Protein AF-A0A561TE13-F1 (afdb_monomer_lite)

Structure (mmCIF, N/CA/C/O backbone):
data_AF-A0A561TE13-F1
#
_entry.id   AF-A0A561TE13-F1
#
loop_
_atom_site.group_PDB
_atom_site.id
_atom_site.type_symbol
_atom_site.label_atom_id
_atom_site.label_alt_id
_atom_site.label_comp_id
_atom_site.label_asym_id
_atom_site.label_entity_id
_atom_site.label_seq_id
_atom_site.pdbx_PDB_ins_code
_atom_site.Cartn_x
_atom_site.Cartn_y
_atom_site.Cartn_z
_atom_site.occupancy
_atom_site.B_iso_or_equiv
_atom_site.auth_seq_id
_atom_site.auth_comp_id
_atom_site.auth_asym_id
_atom_site.auth_atom_id
_atom_site.pdbx_PDB_model_num
ATOM 1 N N . MET A 1 1 ? 55.210 -25.701 -39.674 1.00 37.41 1 MET A N 1
ATOM 2 C CA . MET A 1 1 ? 53.752 -25.755 -39.419 1.00 37.41 1 MET A CA 1
ATOM 3 C C . MET A 1 1 ? 53.505 -25.494 -37.939 1.00 37.41 1 MET A C 1
ATOM 5 O O . MET A 1 1 ? 53.757 -26.375 -37.131 1.00 37.41 1 MET A O 1
ATOM 9 N N . ARG A 1 2 ? 53.104 -24.274 -37.562 1.00 35.94 2 ARG A N 1
ATOM 10 C CA . ARG A 1 2 ? 52.819 -23.910 -36.166 1.00 35.94 2 ARG A CA 1
ATOM 11 C C . ARG A 1 2 ? 51.309 -24.046 -35.952 1.00 35.94 2 ARG A C 1
ATOM 13 O O . ARG A 1 2 ? 50.551 -23.214 -36.434 1.00 35.94 2 ARG A O 1
ATOM 20 N N . ARG A 1 3 ? 50.870 -25.126 -35.299 1.00 44.75 3 ARG A N 1
ATOM 21 C CA . ARG A 1 3 ? 49.560 -25.155 -34.634 1.00 44.75 3 ARG A CA 1
ATOM 22 C C . ARG A 1 3 ? 49.729 -24.524 -33.257 1.00 44.75 3 ARG A C 1
ATOM 24 O O . ARG A 1 3 ? 50.736 -24.795 -32.610 1.00 44.75 3 ARG A O 1
ATOM 31 N N . LEU A 1 4 ? 48.730 -23.727 -32.875 1.00 47.34 4 LEU A N 1
ATOM 32 C CA . LEU A 1 4 ? 48.175 -23.461 -31.538 1.00 47.34 4 LEU A CA 1
ATOM 33 C C . LEU A 1 4 ? 47.745 -21.986 -31.464 1.00 47.34 4 LEU A C 1
ATOM 35 O O . LEU A 1 4 ? 48.510 -21.119 -31.061 1.00 47.34 4 LEU A O 1
ATOM 39 N N . SER A 1 5 ? 46.491 -21.727 -31.833 1.00 40.22 5 SER A N 1
ATOM 40 C CA . SER A 1 5 ? 45.737 -20.566 -31.351 1.00 40.22 5 SER A CA 1
ATOM 41 C C . SER A 1 5 ? 44.453 -21.106 -30.736 1.00 40.22 5 SER A C 1
ATOM 43 O O . SER A 1 5 ? 43.395 -21.128 -31.354 1.00 40.22 5 SER A O 1
ATOM 45 N N . SER A 1 6 ? 44.609 -21.654 -29.531 1.00 55.12 6 SER A N 1
ATOM 46 C CA . SER A 1 6 ? 43.518 -21.817 -28.579 1.00 55.12 6 SER A CA 1
ATOM 47 C C . SER A 1 6 ? 43.424 -20.508 -27.813 1.00 55.12 6 SER A C 1
ATOM 49 O O . SER A 1 6 ? 44.404 -20.086 -27.204 1.00 55.12 6 SER A O 1
ATOM 51 N N . GLY A 1 7 ? 42.272 -19.860 -27.885 1.00 42.66 7 GLY A N 1
ATOM 52 C CA . GLY A 1 7 ? 42.035 -18.589 -27.220 1.00 42.66 7 GLY A CA 1
ATOM 53 C C . GLY A 1 7 ? 40.755 -17.948 -27.719 1.00 42.66 7 GLY A C 1
ATOM 54 O O . GLY A 1 7 ? 40.776 -16.807 -28.161 1.00 42.66 7 GLY A O 1
ATOM 55 N N . ALA A 1 8 ? 39.648 -18.695 -27.699 1.00 44.44 8 ALA A N 1
ATOM 56 C CA . ALA A 1 8 ? 38.343 -18.057 -27.668 1.00 44.44 8 ALA A CA 1
ATOM 57 C C . ALA A 1 8 ? 38.234 -17.388 -26.294 1.00 44.44 8 ALA A C 1
ATOM 59 O O . ALA A 1 8 ? 37.865 -18.023 -25.307 1.00 44.44 8 ALA A O 1
ATOM 60 N N . THR A 1 9 ? 38.664 -16.131 -26.215 1.00 44.25 9 THR A N 1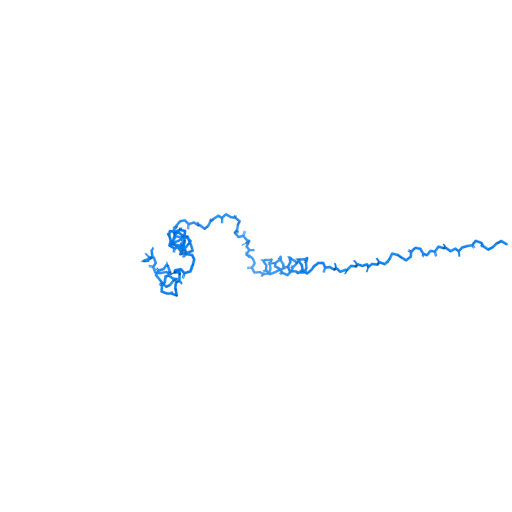
ATOM 61 C CA . THR A 1 9 ? 38.344 -15.262 -25.090 1.00 44.25 9 THR A CA 1
ATOM 62 C C . THR A 1 9 ? 36.829 -15.127 -25.100 1.00 44.25 9 THR A C 1
ATOM 64 O O . THR A 1 9 ? 36.277 -14.436 -25.953 1.00 44.25 9 THR A O 1
ATOM 67 N N . LEU A 1 10 ? 36.143 -15.848 -24.208 1.00 46.25 10 LEU A N 1
ATOM 68 C CA . LEU A 1 10 ? 34.785 -15.476 -23.842 1.00 46.25 10 LEU A CA 1
ATOM 69 C C . LEU A 1 10 ? 34.905 -14.067 -23.267 1.00 46.25 10 LEU A C 1
ATOM 71 O O . LEU A 1 10 ? 35.375 -13.888 -22.143 1.00 46.25 10 LEU A O 1
ATOM 75 N N . GLU A 1 11 ? 34.539 -13.064 -24.057 1.00 46.91 11 GLU A N 1
ATOM 76 C CA . GLU A 1 11 ? 34.210 -11.763 -23.508 1.00 46.91 11 GLU A CA 1
ATOM 77 C C . GLU A 1 11 ? 33.030 -11.997 -22.569 1.00 46.91 11 GLU A C 1
ATOM 79 O O . GLU A 1 11 ? 31.889 -12.182 -22.995 1.00 46.91 11 GLU A O 1
ATOM 84 N N . TYR A 1 12 ? 33.323 -12.086 -21.272 1.00 50.44 12 TYR A N 1
ATOM 85 C CA . TYR A 1 12 ? 32.315 -12.028 -20.232 1.00 50.44 12 TYR A CA 1
ATOM 86 C C . TYR A 1 12 ? 31.740 -10.611 -20.259 1.00 50.44 12 TYR A C 1
ATOM 88 O O . TYR A 1 12 ? 32.130 -9.741 -19.484 1.00 50.44 12 TYR A O 1
ATOM 96 N N . SER A 1 13 ? 30.816 -10.369 -21.186 1.00 52.88 13 SER A N 1
ATOM 97 C CA . SER A 1 13 ? 29.927 -9.212 -21.162 1.00 52.88 13 SER A CA 1
ATOM 98 C C . SER A 1 13 ? 28.838 -9.481 -20.125 1.00 52.88 13 SER A C 1
ATOM 100 O O . SER A 1 13 ? 27.654 -9.609 -20.420 1.00 52.88 13 SER A O 1
ATOM 102 N N . GLY A 1 14 ? 29.267 -9.670 -18.878 1.00 51.38 14 GLY A N 1
ATOM 103 C CA . GLY A 1 14 ? 28.393 -9.766 -17.725 1.00 51.38 14 GLY A CA 1
ATOM 104 C C . GLY A 1 14 ? 28.060 -8.370 -17.238 1.00 51.38 14 GLY A C 1
ATOM 105 O O . GLY A 1 14 ? 28.396 -8.016 -16.111 1.00 51.38 14 GLY A O 1
ATOM 106 N N . ALA A 1 15 ? 27.398 -7.573 -18.079 1.00 51.03 15 ALA A N 1
ATOM 107 C CA . ALA A 1 15 ? 26.501 -6.569 -17.541 1.00 51.03 15 ALA A CA 1
ATOM 108 C C . ALA A 1 15 ? 25.421 -7.361 -16.796 1.00 51.03 15 ALA A C 1
ATOM 110 O O . ALA A 1 15 ? 24.467 -7.846 -17.400 1.00 51.03 15 ALA A O 1
ATOM 111 N N . MET A 1 16 ? 25.621 -7.599 -15.496 1.00 50.75 16 MET A N 1
ATOM 112 C CA . MET A 1 16 ? 24.523 -8.040 -14.651 1.00 50.75 16 MET A CA 1
ATOM 113 C C . MET A 1 16 ? 23.432 -6.998 -14.843 1.00 50.75 16 MET A C 1
ATOM 115 O O . MET A 1 16 ? 23.665 -5.826 -14.543 1.00 50.75 16 MET A O 1
ATOM 119 N N . SER A 1 17 ? 22.295 -7.399 -15.423 1.00 55.78 17 SER A N 1
ATOM 120 C CA . SER A 1 17 ? 21.141 -6.505 -15.494 1.00 55.78 17 SER A CA 1
ATOM 121 C C . SER A 1 17 ? 20.935 -5.935 -14.096 1.00 55.78 17 SER A C 1
ATOM 123 O O . SER A 1 17 ? 21.022 -6.677 -13.112 1.00 55.78 17 SER A O 1
ATOM 125 N N . ASN A 1 18 ? 20.712 -4.629 -13.994 1.00 58.47 18 ASN A N 1
ATOM 126 C CA . ASN A 1 18 ? 20.500 -3.980 -12.705 1.00 58.47 18 ASN A CA 1
ATOM 127 C C . ASN A 1 18 ? 19.320 -4.629 -11.948 1.00 58.47 18 ASN A C 1
ATOM 129 O O . ASN A 1 18 ? 19.344 -4.710 -10.721 1.00 58.47 18 ASN A O 1
ATOM 133 N N . ASP A 1 19 ? 18.371 -5.205 -12.694 1.00 62.81 19 ASP A N 1
ATOM 134 C CA . ASP A 1 19 ? 17.258 -6.019 -12.191 1.00 62.81 19 ASP A CA 1
ATOM 135 C C . ASP A 1 19 ? 17.752 -7.217 -11.359 1.00 62.81 19 ASP A C 1
ATOM 137 O O . ASP A 1 19 ? 17.221 -7.522 -10.295 1.00 62.81 19 ASP A O 1
ATOM 141 N N . HIS A 1 20 ? 18.844 -7.862 -11.780 1.00 71.56 20 HIS A N 1
ATOM 142 C CA . HIS A 1 20 ? 19.407 -9.016 -11.081 1.00 71.56 20 HIS A CA 1
ATOM 143 C C . HIS A 1 20 ? 20.032 -8.631 -9.734 1.00 71.56 20 HIS A C 1
ATOM 145 O O . HIS A 1 20 ? 19.910 -9.368 -8.754 1.00 71.56 20 HIS A O 1
ATOM 151 N N . ALA A 1 21 ? 20.688 -7.469 -9.670 1.00 79.81 21 ALA A N 1
ATOM 152 C CA . ALA A 1 21 ? 21.266 -6.960 -8.430 1.00 79.81 21 ALA A CA 1
ATOM 153 C C . ALA A 1 21 ? 20.174 -6.560 -7.421 1.00 79.81 21 ALA A C 1
ATOM 155 O O . ALA A 1 21 ? 20.295 -6.866 -6.232 1.00 79.81 21 ALA A O 1
ATOM 156 N N . GLN A 1 22 ? 19.089 -5.941 -7.895 1.00 84.06 22 GLN A N 1
ATOM 157 C CA . GLN A 1 22 ? 17.935 -5.575 -7.069 1.00 84.06 22 GLN A CA 1
ATOM 158 C C . GLN A 1 22 ? 17.212 -6.810 -6.520 1.00 84.06 22 GLN A C 1
ATOM 160 O O . GLN A 1 22 ? 16.943 -6.870 -5.321 1.00 84.06 22 GLN A O 1
ATOM 165 N N . ASP A 1 23 ? 17.005 -7.837 -7.346 1.00 86.12 23 ASP A N 1
ATOM 166 C CA . ASP A 1 23 ? 16.400 -9.100 -6.915 1.00 86.12 23 ASP A CA 1
ATOM 167 C C . ASP A 1 23 ? 17.230 -9.815 -5.846 1.00 86.12 23 ASP A C 1
ATOM 169 O O . ASP A 1 23 ? 16.683 -10.428 -4.927 1.00 86.12 23 ASP A O 1
ATOM 173 N N . ILE A 1 24 ? 18.563 -9.803 -5.964 1.00 91.25 24 ILE A N 1
ATOM 174 C CA . ILE A 1 24 ? 19.450 -10.366 -4.932 1.00 91.25 24 ILE A CA 1
ATOM 175 C C . ILE A 1 24 ? 19.314 -9.566 -3.634 1.00 91.25 24 ILE A C 1
ATOM 177 O O . ILE A 1 24 ? 19.150 -10.161 -2.568 1.00 91.25 24 ILE A O 1
ATOM 181 N N . GLY A 1 25 ? 19.350 -8.235 -3.724 1.00 91.94 25 GLY A N 1
ATOM 182 C CA . GLY A 1 25 ? 19.219 -7.353 -2.566 1.00 91.94 25 GLY A CA 1
ATOM 183 C C . GLY A 1 25 ? 17.892 -7.541 -1.831 1.00 91.94 25 GLY A C 1
ATOM 184 O O . GLY A 1 25 ? 17.885 -7.702 -0.611 1.00 91.94 25 GLY A O 1
ATOM 185 N N . LEU A 1 26 ? 16.779 -7.599 -2.566 1.00 91.31 26 LEU A N 1
ATOM 186 C CA . LEU A 1 26 ? 15.453 -7.819 -1.993 1.00 91.31 26 LEU A CA 1
ATOM 187 C C . LEU A 1 26 ? 15.344 -9.198 -1.333 1.00 91.31 26 LEU A C 1
ATOM 189 O O . LEU A 1 26 ? 14.892 -9.294 -0.194 1.00 91.31 26 LEU A O 1
ATOM 193 N N . ARG A 1 27 ? 15.823 -10.262 -1.993 1.00 91.50 27 ARG A N 1
ATOM 194 C CA . ARG A 1 27 ? 15.844 -11.615 -1.407 1.00 91.50 27 ARG A CA 1
ATOM 195 C C . ARG A 1 27 ? 16.655 -11.673 -0.117 1.00 91.50 27 ARG A C 1
ATOM 197 O O . ARG A 1 27 ? 16.199 -12.278 0.850 1.00 91.50 27 ARG A O 1
ATOM 204 N N . PHE A 1 28 ? 17.823 -11.034 -0.083 1.00 93.69 28 PHE A N 1
ATOM 205 C CA . PHE A 1 28 ? 18.627 -10.938 1.135 1.00 93.69 28 PHE A CA 1
ATOM 206 C C . PHE A 1 28 ? 17.876 -10.199 2.250 1.00 93.69 28 PHE A C 1
ATOM 208 O O . PHE A 1 28 ? 17.836 -10.683 3.379 1.00 93.69 28 PHE A O 1
ATOM 215 N N . ALA A 1 29 ? 17.247 -9.061 1.943 1.00 94.50 29 ALA A N 1
ATOM 216 C CA . ALA A 1 29 ? 16.493 -8.287 2.927 1.00 94.50 29 ALA A CA 1
ATOM 217 C C . ALA A 1 29 ? 15.322 -9.088 3.519 1.00 94.50 29 ALA A C 1
ATOM 219 O O . ALA A 1 29 ? 15.152 -9.107 4.737 1.00 94.50 29 ALA A O 1
ATOM 220 N N . LEU A 1 30 ? 14.563 -9.803 2.684 1.00 95.5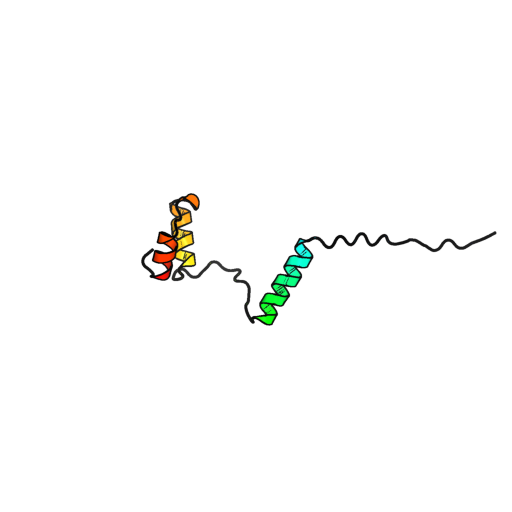6 30 LEU A N 1
ATOM 221 C CA . LEU A 1 30 ? 13.471 -10.677 3.125 1.00 95.56 30 LEU A CA 1
ATOM 222 C C . LEU A 1 30 ? 13.980 -11.796 4.048 1.00 95.56 30 LEU A C 1
ATOM 224 O O . LEU A 1 30 ? 13.442 -11.988 5.134 1.00 95.56 30 LEU A O 1
ATOM 228 N N . GLN A 1 31 ? 15.083 -12.460 3.683 1.00 93.94 31 GLN A N 1
ATOM 229 C CA . GLN A 1 31 ? 15.712 -13.492 4.521 1.00 93.94 31 GLN A CA 1
ATOM 230 C C . GLN A 1 31 ? 16.212 -12.945 5.864 1.00 93.94 31 GLN A C 1
ATOM 232 O O . GLN A 1 31 ? 15.992 -13.565 6.900 1.00 93.94 31 GLN A O 1
ATOM 237 N N . ALA A 1 32 ? 16.881 -11.790 5.859 1.00 96.44 32 ALA A N 1
ATOM 238 C CA . ALA A 1 32 ? 17.441 -11.182 7.065 1.00 96.44 32 ALA A CA 1
ATOM 239 C C . ALA A 1 32 ? 16.361 -10.684 8.039 1.00 96.44 32 ALA A C 1
ATOM 241 O O . ALA A 1 32 ? 16.579 -10.668 9.248 1.00 96.44 32 ALA A O 1
ATOM 242 N N . THR A 1 33 ? 15.209 -10.266 7.513 1.00 96.00 33 THR A N 1
ATOM 243 C CA . THR A 1 33 ? 14.092 -9.726 8.301 1.00 96.00 33 THR A CA 1
ATOM 244 C C . THR A 1 33 ? 13.032 -10.769 8.653 1.00 96.00 33 THR A C 1
ATOM 246 O O . THR A 1 33 ? 12.222 -10.520 9.542 1.00 96.00 33 THR A O 1
ATOM 249 N N . GLY A 1 34 ? 13.044 -11.934 7.996 1.00 94.75 34 GLY A N 1
ATOM 250 C CA . GLY A 1 34 ? 12.036 -12.980 8.177 1.00 94.75 34 GLY A CA 1
ATOM 251 C C . GLY A 1 34 ? 10.674 -12.636 7.567 1.00 94.75 34 GLY A C 1
ATOM 252 O O . GLY A 1 34 ? 9.670 -13.208 7.982 1.00 94.75 34 GLY A O 1
ATOM 253 N N . PHE A 1 35 ? 10.631 -11.697 6.618 1.00 94.50 35 PHE A N 1
ATOM 254 C CA . PHE A 1 35 ? 9.415 -11.328 5.895 1.00 94.50 35 PHE A CA 1
ATOM 255 C C . PHE A 1 35 ? 9.312 -12.048 4.551 1.00 94.50 35 PHE A C 1
ATOM 257 O O . PHE A 1 35 ? 10.305 -12.473 3.961 1.00 94.50 35 PHE A O 1
ATOM 264 N N . GLU A 1 36 ? 8.088 -12.109 4.038 1.00 91.06 36 GLU A N 1
ATOM 265 C CA . GLU A 1 36 ? 7.767 -12.608 2.705 1.00 91.06 36 GLU A CA 1
ATOM 266 C C . GLU A 1 36 ? 7.080 -11.508 1.891 1.00 91.06 36 GLU A C 1
ATOM 268 O O . GLU A 1 36 ? 6.468 -10.591 2.444 1.00 91.06 36 GLU A O 1
ATOM 273 N N . LEU A 1 37 ? 7.185 -11.591 0.564 1.00 89.56 37 LEU A N 1
ATOM 274 C CA . LEU A 1 37 ? 6.428 -10.709 -0.320 1.00 89.56 37 LEU A CA 1
ATOM 275 C C . LEU A 1 37 ? 4.976 -11.174 -0.370 1.00 89.56 37 LEU A C 1
ATOM 277 O O . LEU A 1 37 ? 4.696 -12.316 -0.737 1.00 89.56 37 LEU A O 1
ATOM 281 N N . ALA A 1 38 ? 4.055 -10.262 -0.071 1.00 87.31 38 ALA A N 1
ATOM 282 C CA . ALA A 1 38 ? 2.652 -10.476 -0.378 1.00 87.31 38 ALA A CA 1
ATOM 283 C C . ALA A 1 38 ? 2.475 -10.511 -1.904 1.00 87.31 38 ALA A C 1
ATOM 285 O O . ALA A 1 38 ? 2.854 -9.572 -2.604 1.00 87.31 38 ALA A O 1
ATOM 286 N N . THR A 1 39 ? 1.930 -11.616 -2.410 1.00 87.88 39 THR A N 1
ATOM 287 C CA . THR A 1 39 ? 1.585 -11.796 -3.833 1.00 87.88 39 THR A CA 1
ATOM 288 C C . THR A 1 39 ? 0.080 -11.753 -4.073 1.00 87.88 39 THR A C 1
ATOM 290 O O . THR A 1 39 ? -0.357 -11.533 -5.199 1.00 87.88 39 THR A O 1
ATOM 293 N N . GLU A 1 40 ? -0.700 -11.905 -3.006 1.00 92.94 40 GLU A N 1
ATOM 294 C CA . GLU A 1 40 ? -2.150 -11.777 -3.020 1.00 92.94 40 GLU A CA 1
ATOM 295 C C . GLU A 1 40 ? -2.578 -10.327 -2.755 1.00 92.94 40 GLU A C 1
ATOM 297 O O . GLU A 1 40 ? -1.841 -9.568 -2.109 1.00 92.94 40 GLU A O 1
ATOM 302 N N . PRO A 1 41 ? -3.781 -9.932 -3.207 1.00 90.88 41 PRO A N 1
ATOM 303 C CA . PRO A 1 41 ? -4.373 -8.659 -2.827 1.00 90.88 41 PRO A CA 1
ATOM 304 C C . PRO A 1 41 ? -4.448 -8.490 -1.300 1.00 90.88 41 PRO A C 1
ATOM 306 O O . PRO A 1 41 ? -4.609 -9.475 -0.571 1.00 90.88 41 PRO A O 1
ATOM 309 N N . PRO A 1 42 ? -4.369 -7.248 -0.791 1.00 92.94 42 PRO A N 1
ATOM 310 C CA . PRO A 1 42 ? -4.508 -6.998 0.636 1.00 92.94 42 PRO A CA 1
ATOM 311 C C . PRO A 1 42 ? -5.890 -7.437 1.135 1.00 92.94 42 PRO A C 1
ATOM 313 O O . PRO A 1 42 ? -6.895 -7.276 0.441 1.00 92.94 42 PRO A O 1
ATOM 316 N N . ALA A 1 43 ? -5.947 -7.969 2.359 1.00 92.88 43 ALA A N 1
ATOM 317 C CA . ALA A 1 43 ? -7.212 -8.345 2.983 1.00 92.88 43 ALA A CA 1
ATOM 318 C C . ALA A 1 43 ? -8.138 -7.125 3.117 1.00 92.88 43 ALA A C 1
ATOM 320 O O . ALA A 1 43 ? -7.673 -6.010 3.371 1.00 92.88 43 ALA A O 1
ATOM 321 N N . SER A 1 44 ? -9.443 -7.338 2.931 1.00 91.62 44 SER A N 1
ATOM 322 C CA . SER A 1 44 ? -10.435 -6.267 2.761 1.00 91.62 44 SER A CA 1
ATOM 323 C C . SER A 1 44 ? -10.567 -5.326 3.955 1.00 91.62 44 SER A C 1
ATOM 325 O O . SER A 1 44 ? -11.035 -4.213 3.784 1.00 91.62 44 SER A O 1
ATOM 327 N N . ASP A 1 45 ? -10.181 -5.769 5.148 1.00 91.88 45 ASP A N 1
ATOM 328 C CA . ASP A 1 45 ? -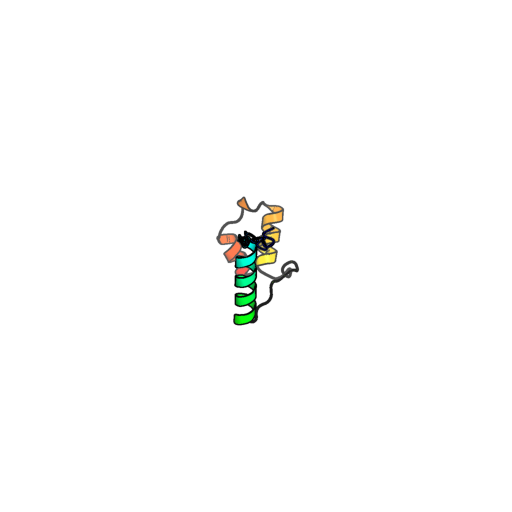10.226 -5.013 6.402 1.00 91.88 45 ASP A CA 1
ATOM 329 C C . ASP A 1 45 ? -8.915 -4.273 6.712 1.00 91.88 45 ASP A C 1
ATOM 331 O O . ASP A 1 45 ? -8.750 -3.686 7.784 1.00 91.88 45 ASP A O 1
ATOM 335 N N . THR A 1 46 ? -7.955 -4.305 5.788 1.00 94.31 46 THR A N 1
ATOM 336 C CA . THR A 1 46 ? -6.686 -3.604 5.956 1.00 94.31 46 THR A CA 1
ATOM 337 C C . THR A 1 46 ? -6.782 -2.162 5.457 1.00 94.31 46 THR A C 1
ATOM 339 O O . THR A 1 46 ? -7.433 -1.892 4.443 1.00 94.31 46 THR A O 1
ATOM 342 N N . PRO A 1 47 ? -6.041 -1.225 6.078 1.00 96.56 47 PRO A N 1
ATOM 343 C CA . PRO A 1 47 ? -5.962 0.153 5.599 1.00 96.56 47 PRO A CA 1
ATOM 344 C C . PRO A 1 47 ? -5.577 0.265 4.118 1.00 96.56 47 PRO A C 1
ATOM 346 O O . PRO A 1 47 ? -6.094 1.116 3.401 1.00 96.56 47 PRO A O 1
ATOM 349 N N . LEU A 1 48 ? -4.684 -0.609 3.639 1.00 95.19 48 LEU A N 1
ATOM 350 C CA . LEU A 1 48 ? -4.272 -0.606 2.238 1.00 95.19 48 LEU A CA 1
ATOM 351 C C . LEU A 1 48 ? -5.416 -1.018 1.304 1.00 95.19 48 LEU A C 1
ATOM 353 O O . LEU A 1 48 ? -5.570 -0.403 0.254 1.00 95.19 48 LEU A O 1
ATOM 357 N N . ALA A 1 49 ? -6.237 -2.004 1.678 1.00 95.94 49 ALA A N 1
ATOM 358 C CA . ALA A 1 49 ? -7.397 -2.378 0.872 1.00 95.94 49 ALA A CA 1
ATOM 359 C C . ALA A 1 49 ? -8.406 -1.228 0.745 1.00 95.94 49 ALA A C 1
ATOM 361 O O . ALA A 1 49 ? -8.897 -0.982 -0.353 1.00 95.94 49 ALA A O 1
ATOM 362 N N . HIS A 1 50 ? -8.655 -0.473 1.821 1.00 96.38 50 HIS A N 1
ATOM 363 C CA . HIS A 1 50 ? -9.559 0.683 1.772 1.00 96.38 50 HIS A CA 1
ATOM 3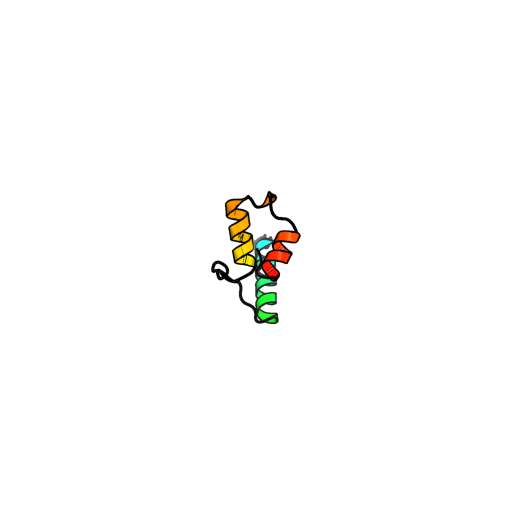64 C C . HIS A 1 50 ? -9.010 1.801 0.872 1.00 96.38 50 HIS A C 1
ATOM 366 O O . HIS A 1 50 ? -9.751 2.386 0.088 1.00 96.38 50 HIS A O 1
ATOM 372 N N . ILE A 1 51 ? -7.700 2.069 0.934 1.00 97.75 51 ILE A N 1
ATOM 373 C CA . ILE A 1 51 ? -7.046 3.056 0.058 1.00 97.75 51 ILE A CA 1
ATOM 374 C C . ILE A 1 51 ? -7.161 2.658 -1.411 1.00 97.75 51 ILE A C 1
ATOM 376 O O . ILE A 1 51 ? -7.462 3.501 -2.254 1.00 97.75 51 ILE A O 1
ATOM 380 N N . LEU A 1 52 ? -6.921 1.384 -1.723 1.00 96.12 52 LEU A N 1
ATOM 381 C CA . LEU A 1 52 ? -7.030 0.888 -3.091 1.00 96.12 52 LEU A CA 1
ATOM 382 C C . LEU A 1 52 ? -8.473 0.954 -3.598 1.00 96.12 52 LEU A C 1
ATOM 384 O O . LEU A 1 52 ? -8.675 1.346 -4.741 1.00 96.12 52 LEU A O 1
ATOM 388 N N . ALA A 1 53 ? -9.460 0.644 -2.754 1.00 95.94 53 ALA A N 1
ATOM 389 C CA . ALA A 1 53 ? -10.872 0.777 -3.106 1.00 95.94 53 ALA A CA 1
ATOM 390 C C . ALA A 1 53 ? -11.256 2.238 -3.396 1.00 95.94 53 ALA A C 1
ATOM 392 O O . ALA A 1 53 ? -11.877 2.518 -4.417 1.00 95.94 53 ALA A O 1
ATOM 393 N N . PHE A 1 54 ? -10.821 3.179 -2.552 1.00 97.12 54 PHE A N 1
ATOM 394 C CA . PHE A 1 54 ? -11.044 4.608 -2.783 1.00 97.12 54 PHE A CA 1
ATOM 395 C C . PHE A 1 54 ? -10.409 5.082 -4.101 1.00 97.12 54 PHE A C 1
ATOM 397 O O . PHE A 1 54 ? -11.024 5.823 -4.865 1.00 97.12 54 PHE A O 1
ATOM 404 N N . ALA A 1 55 ? -9.177 4.653 -4.383 1.00 97.25 55 ALA A N 1
ATOM 405 C CA . ALA A 1 55 ? -8.472 5.023 -5.607 1.00 97.25 55 ALA A CA 1
ATOM 406 C C . ALA A 1 55 ? -9.107 4.421 -6.870 1.00 97.25 55 ALA A C 1
ATOM 408 O O . ALA A 1 55 ? -9.094 5.068 -7.914 1.00 97.25 55 ALA A O 1
ATOM 409 N N . ASP A 1 56 ? -9.666 3.213 -6.786 1.00 97.38 56 ASP A N 1
ATOM 410 C CA . ASP A 1 56 ? -10.409 2.594 -7.889 1.00 97.38 56 ASP A CA 1
ATOM 411 C C . ASP A 1 56 ? -11.682 3.393 -8.228 1.00 97.38 56 ASP A C 1
ATOM 413 O O . ASP A 1 56 ? -12.015 3.572 -9.398 1.00 97.38 56 ASP A O 1
ATOM 417 N N . GLU A 1 57 ? -12.353 3.953 -7.215 1.00 97.81 57 GLU A N 1
ATOM 418 C CA . GLU A 1 57 ? -13.567 4.759 -7.396 1.00 97.81 57 GLU A CA 1
ATOM 419 C C . GLU A 1 57 ? -13.282 6.199 -7.863 1.00 97.81 57 GLU A C 1
ATOM 421 O O . GLU A 1 57 ? -14.000 6.737 -8.711 1.00 97.81 57 GLU A O 1
ATOM 426 N N . HIS A 1 58 ? -12.248 6.839 -7.312 1.00 97.31 58 HIS A N 1
ATOM 427 C CA . HIS A 1 58 ? -12.018 8.282 -7.465 1.00 97.31 58 HIS A CA 1
ATOM 428 C C . HIS A 1 58 ? -10.754 8.655 -8.247 1.00 97.31 58 HIS A C 1
ATOM 430 O O . HIS A 1 58 ? -10.545 9.836 -8.528 1.00 97.31 58 HIS A O 1
ATOM 436 N N . GLY A 1 59 ? -9.928 7.675 -8.609 1.00 97.69 59 GLY A N 1
ATOM 437 C CA . GLY A 1 59 ? -8.610 7.883 -9.200 1.00 97.69 59 GLY A CA 1
ATOM 438 C C . GLY A 1 59 ? -7.511 8.035 -8.146 1.00 97.69 59 GLY A C 1
ATOM 439 O O . GLY A 1 59 ? -7.711 8.567 -7.051 1.00 97.69 59 GLY A O 1
ATOM 440 N N . TYR A 1 60 ? -6.302 7.583 -8.483 1.00 96.94 60 TYR A N 1
ATOM 441 C CA . TYR A 1 60 ? -5.139 7.672 -7.591 1.00 96.94 60 TYR A CA 1
ATOM 442 C C . TYR A 1 60 ? -4.721 9.121 -7.307 1.00 96.94 60 TYR A C 1
ATOM 444 O O . TYR A 1 60 ? -4.183 9.414 -6.244 1.00 96.94 60 TYR A O 1
ATOM 452 N N . GLU A 1 61 ? -4.981 10.035 -8.234 1.00 97.75 61 GLU A N 1
ATOM 453 C CA . GLU A 1 61 ? -4.729 11.469 -8.112 1.00 97.75 61 GLU A CA 1
ATOM 454 C C . GLU A 1 61 ? -5.623 12.169 -7.081 1.00 97.75 61 GLU A C 1
ATOM 456 O O . GLU A 1 61 ? -5.289 13.266 -6.636 1.00 97.75 61 GLU A O 1
ATOM 461 N N . ALA A 1 62 ? -6.739 11.545 -6.691 1.00 97.25 62 ALA A N 1
ATOM 462 C CA . ALA A 1 62 ? -7.627 12.052 -5.651 1.00 97.25 62 ALA A CA 1
ATOM 463 C C . ALA A 1 62 ? -7.144 11.694 -4.235 1.00 97.25 62 ALA A C 1
ATOM 465 O O . ALA A 1 62 ? -7.663 12.232 -3.252 1.00 97.25 62 ALA A O 1
ATOM 466 N N . LEU A 1 63 ? -6.155 10.799 -4.110 1.00 97.62 63 LEU A N 1
ATOM 467 C CA . LEU A 1 63 ? -5.582 10.444 -2.819 1.00 97.62 63 LEU A CA 1
ATOM 468 C C . LEU A 1 63 ? -4.839 11.631 -2.208 1.00 97.62 63 LEU A C 1
ATOM 470 O O . LEU A 1 63 ? -4.081 12.355 -2.850 1.00 97.62 63 LEU A O 1
ATOM 474 N N . THR A 1 64 ? -5.025 11.773 -0.905 1.00 97.56 64 THR A N 1
ATOM 475 C CA . THR A 1 64 ? -4.361 12.770 -0.066 1.00 97.56 64 THR A CA 1
ATOM 476 C C . T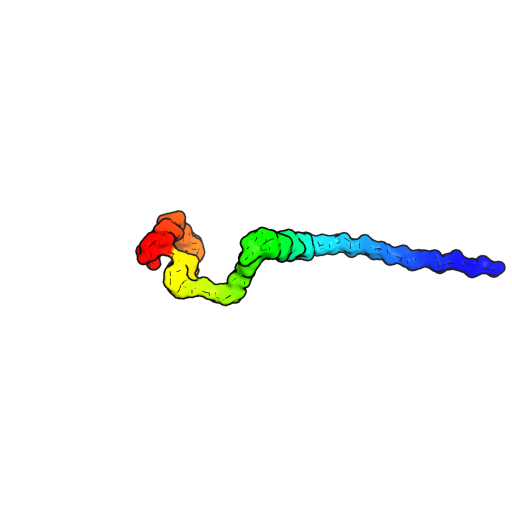HR A 1 64 ? -3.908 12.083 1.211 1.00 97.56 64 THR A C 1
ATOM 478 O O . THR A 1 64 ? -4.434 11.025 1.567 1.00 97.56 64 THR A O 1
ATOM 481 N N . ASP A 1 65 ? -2.982 12.704 1.938 1.00 97.25 65 ASP A N 1
ATOM 482 C CA . ASP A 1 65 ? -2.501 12.191 3.226 1.00 97.25 65 ASP A CA 1
ATOM 483 C C . ASP A 1 65 ? -3.648 11.936 4.222 1.00 97.25 65 ASP A C 1
ATOM 485 O O . ASP A 1 65 ? -3.599 10.989 5.007 1.00 97.25 65 ASP A O 1
ATOM 489 N N . GLU A 1 66 ? -4.731 12.720 4.149 1.00 97.25 66 GLU A N 1
ATOM 490 C CA . GLU A 1 66 ? -5.912 12.538 4.999 1.00 97.25 66 GLU A CA 1
ATOM 491 C C . GLU A 1 66 ? -6.594 11.184 4.783 1.00 97.25 66 GLU A C 1
ATOM 493 O O . GLU A 1 66 ? -7.051 10.581 5.756 1.00 97.25 66 GLU A O 1
ATOM 498 N N . HIS A 1 67 ? -6.607 10.667 3.552 1.00 97.44 67 HIS A N 1
ATOM 499 C CA . HIS A 1 67 ? -7.166 9.349 3.256 1.00 97.44 67 HIS A CA 1
ATOM 500 C C . HIS A 1 67 ? -6.332 8.240 3.905 1.00 97.44 67 HIS A C 1
ATOM 502 O O . HIS A 1 67 ? -6.891 7.330 4.515 1.00 97.44 67 HIS A O 1
ATOM 508 N N . PHE A 1 68 ? -4.998 8.338 3.874 1.00 95.88 68 PHE A N 1
ATOM 509 C CA . PHE A 1 68 ? -4.122 7.377 4.556 1.00 95.88 68 PHE A CA 1
ATOM 510 C C . PHE A 1 68 ? -4.320 7.416 6.073 1.00 95.88 68 PHE A C 1
ATOM 512 O O . PHE A 1 68 ? -4.407 6.373 6.727 1.00 95.88 68 PHE A O 1
ATOM 519 N N . GLU A 1 69 ? -4.455 8.612 6.645 1.00 97.31 69 GLU A N 1
ATOM 520 C CA . GLU A 1 69 ? -4.763 8.773 8.063 1.00 97.31 69 GLU A CA 1
ATOM 521 C C . GLU A 1 69 ? -6.145 8.216 8.432 1.00 97.31 69 GLU A C 1
ATOM 523 O O . GLU A 1 69 ? -6.290 7.579 9.478 1.00 97.31 69 GLU A O 1
ATOM 528 N N . ALA A 1 70 ? -7.154 8.411 7.580 1.00 96.25 70 ALA A N 1
ATOM 529 C CA . ALA A 1 70 ? -8.483 7.835 7.755 1.00 96.25 70 ALA A CA 1
ATOM 530 C C . ALA A 1 70 ? -8.453 6.300 7.673 1.00 96.25 70 ALA A C 1
ATOM 532 O O . ALA A 1 70 ? -9.016 5.635 8.543 1.00 96.25 70 ALA A O 1
ATOM 533 N N . ALA A 1 71 ? -7.718 5.729 6.716 1.00 96.19 71 ALA A N 1
ATOM 534 C CA . ALA A 1 71 ? -7.597 4.284 6.545 1.00 96.19 71 ALA A CA 1
ATOM 535 C C . ALA A 1 71 ? -6.942 3.616 7.759 1.00 96.19 71 ALA A C 1
ATOM 537 O O . ALA A 1 71 ? -7.444 2.615 8.263 1.00 96.19 71 ALA A O 1
ATOM 538 N N . LYS A 1 72 ? -5.866 4.203 8.305 1.00 95.25 72 LYS A N 1
ATOM 539 C CA . LYS A 1 72 ? -5.230 3.704 9.541 1.00 95.25 72 LYS A CA 1
ATOM 540 C C . LYS A 1 72 ? -6.171 3.719 10.746 1.00 95.25 72 LYS A C 1
ATOM 542 O O . LYS A 1 72 ? -6.012 2.902 11.648 1.00 95.25 72 LYS A O 1
ATOM 547 N N . ARG A 1 73 ? -7.115 4.666 10.789 1.00 95.19 73 ARG A N 1
ATOM 548 C CA . ARG A 1 73 ? -8.143 4.751 11.838 1.00 95.19 73 ARG A CA 1
ATOM 549 C C . ARG A 1 73 ? -9.363 3.866 11.562 1.00 95.19 73 ARG A C 1
ATOM 551 O O . ARG A 1 73 ? -10.218 3.773 12.437 1.00 95.19 73 ARG A O 1
ATOM 558 N N . GLY A 1 74 ? -9.458 3.249 10.382 1.00 91.31 74 GLY A N 1
ATOM 559 C CA . GLY A 1 74 ? -10.637 2.495 9.950 1.00 91.31 74 GLY A CA 1
ATOM 560 C C . GLY A 1 74 ? -11.853 3.380 9.662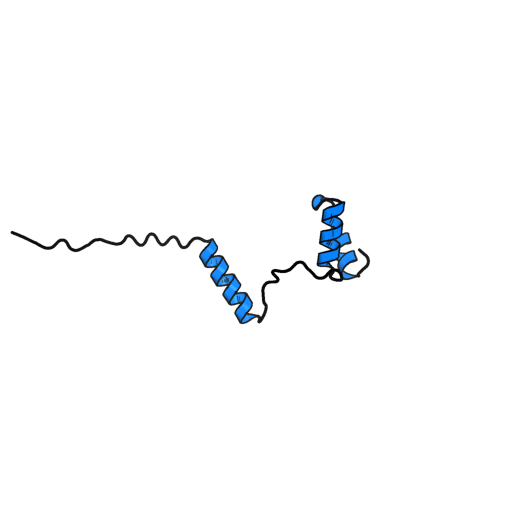 1.00 91.31 74 GLY A C 1
ATOM 561 O O . GLY A 1 74 ? -12.983 2.941 9.845 1.00 91.31 74 GLY A O 1
ATOM 562 N N . THR A 1 75 ? -11.632 4.641 9.281 1.00 92.25 75 THR A N 1
ATOM 563 C CA . THR A 1 75 ? -12.692 5.620 8.976 1.00 92.25 75 THR A CA 1
ATOM 564 C C . THR A 1 75 ? -12.700 6.054 7.513 1.00 92.25 75 THR A C 1
ATOM 566 O O . THR A 1 75 ? -13.354 7.045 7.194 1.00 92.25 75 THR A O 1
ATOM 569 N N . LEU A 1 76 ? -11.897 5.393 6.676 1.00 88.06 76 LEU A N 1
ATOM 570 C CA . LEU A 1 76 ? -11.940 5.530 5.225 1.00 88.06 76 LEU A CA 1
ATOM 571 C C . LEU A 1 76 ? -12.963 4.546 4.665 1.00 88.06 76 LEU A C 1
ATOM 573 O O . LEU A 1 76 ? -12.857 3.357 5.059 1.00 88.06 76 LEU A O 1
#

Sequence (76 aa):
MRRLSSGATLEYSGAMSNDHAQDIGLRFALQATGFELATEPPASDTPLAHILAFADEHGYEALTDEHFEAAKRGTL

Foldseek 3Di:
DDDDDDDPPPPPPPPPPVVNVVVVVVVVVCVVVVHDDDPDDDDCLALVNQLVVCCVVPNPVPDDVVSSVCSVVSND

pLDDT: mean 82.29, std 20.31, range [35.94, 97.81]

Organism: NCBI:txid68182

Secondary structure (DSSP, 8-state):
-----------------HHHHHHHHHHHHHHHHT-----SPPPTTSHHHHHHHHHHHH-GGG--HHHHHHHHHT--

Radius of gyration: 24.84 Å; chains: 1; bounding box: 67×38×51 Å